Protein AF-A0A7W7EJL2-F1 (afdb_monomer)

Solvent-accessible surface area (backbone atoms only — not comparable to full-atom values): 3100 Å² total; per-residue (Å²): 116,78,68,53,79,72,41,94,75,59,70,97,74,8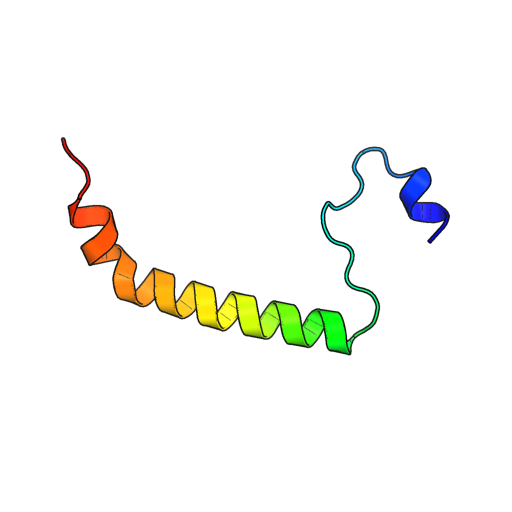0,72,74,57,70,65,49,46,50,55,50,52,50,53,52,49,55,52,48,53,52,48,67,74,42,41,69,68,58,60,67,68,64,82,130

pLDDT: mean 87.8, std 11.24, range [60.31, 97.94]

Sequence (48 aa):
MLQLIVLENPPTHLLLGRDAISLVREKLGLLKGEFDAWEQVSASTDFE

Radius of gyration: 17.09 Å; Cα contacts (8 Å, |Δi|>4): 5; chains: 1; bounding box: 41×15×41 Å

Organism: NCBI:txid29450

Foldseek 3Di:
DVVQVVDPDHDPDDQDDPVSVVVVVVVVVVVVVVCVVCVVVVCVPDDD

Mean predicted aligned error: 6.43 Å

Secondary structure (DSSP, 8-state):
-GGGGG-SS--SS---SHHHHHHHHHHHHHHHHHHHHHHHHHHTT---

Structure (mmCIF, N/CA/C/O backbone):
data_AF-A0A7W7EJL2-F1
#
_entry.id   AF-A0A7W7EJL2-F1
#
loop_
_atom_site.group_PDB
_atom_site.id
_atom_site.type_symbol
_atom_site.label_atom_id
_atom_site.label_alt_id
_atom_site.label_comp_id
_atom_site.label_asym_id
_atom_site.label_entity_id
_atom_site.label_seq_id
_atom_site.pdbx_PDB_ins_code
_atom_site.Cartn_x
_atom_site.Cartn_y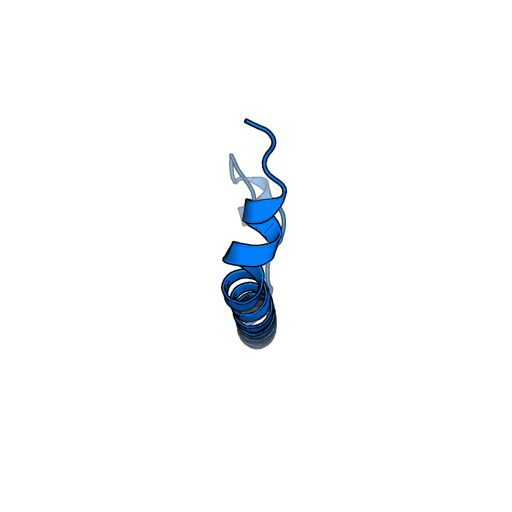
_atom_site.Cartn_z
_atom_site.occupancy
_atom_site.B_iso_or_equiv
_atom_site.auth_seq_id
_atom_site.auth_comp_id
_atom_site.auth_asym_id
_atom_site.auth_atom_id
_atom_site.pdbx_PDB_model_num
ATOM 1 N N . MET A 1 1 ? 9.593 -2.219 -21.945 1.00 60.31 1 MET A N 1
ATOM 2 C CA . MET A 1 1 ? 8.809 -0.962 -21.886 1.00 60.31 1 MET A CA 1
ATOM 3 C C . MET A 1 1 ? 7.932 -0.734 -23.114 1.00 60.31 1 MET A C 1
ATOM 5 O O . MET A 1 1 ? 6.770 -0.430 -22.914 1.00 60.31 1 MET A O 1
ATOM 9 N N . LEU A 1 2 ? 8.411 -0.939 -24.350 1.00 61.34 2 LEU A N 1
ATOM 10 C CA . LEU A 1 2 ? 7.594 -0.777 -25.574 1.00 61.34 2 LEU A CA 1
ATOM 11 C C . LEU A 1 2 ? 6.299 -1.617 -25.612 1.00 61.34 2 LEU A C 1
ATOM 13 O O . LEU A 1 2 ? 5.325 -1.198 -26.217 1.00 61.34 2 LEU A O 1
ATOM 17 N N . GLN A 1 3 ? 6.252 -2.754 -24.910 1.00 65.12 3 GLN A N 1
ATOM 18 C CA . GLN A 1 3 ? 5.051 -3.596 -24.812 1.00 65.12 3 GLN A CA 1
ATOM 19 C C . GLN A 1 3 ? 3.894 -2.952 -24.025 1.00 65.12 3 GLN A C 1
ATOM 21 O O . GLN A 1 3 ? 2.750 -3.314 -24.258 1.00 65.12 3 GLN A O 1
ATOM 26 N N . LEU A 1 4 ? 4.157 -1.985 -23.131 1.00 62.88 4 LEU A N 1
ATOM 27 C CA . LEU A 1 4 ? 3.093 -1.304 -22.376 1.00 62.88 4 LEU A CA 1
ATOM 28 C C . LEU A 1 4 ? 2.265 -0.353 -23.232 1.00 62.88 4 LEU A C 1
ATOM 30 O O . LEU A 1 4 ? 1.099 -0.136 -22.937 1.00 62.88 4 LEU A O 1
ATOM 34 N N . ILE A 1 5 ? 2.866 0.191 -24.289 1.00 68.12 5 ILE A N 1
ATOM 35 C CA . ILE A 1 5 ? 2.210 1.127 -25.209 1.00 68.12 5 ILE A CA 1
ATOM 36 C C . ILE A 1 5 ? 1.126 0.409 -26.033 1.00 68.12 5 ILE A C 1
ATOM 38 O O . ILE A 1 5 ? 0.219 1.049 -26.548 1.00 68.12 5 ILE A O 1
ATOM 42 N N . VAL A 1 6 ? 1.204 -0.923 -26.129 1.00 77.62 6 VAL A N 1
ATOM 43 C CA . VAL A 1 6 ? 0.274 -1.770 -26.894 1.00 77.62 6 VAL A CA 1
ATOM 44 C C . VAL A 1 6 ? -0.784 -2.424 -25.988 1.00 77.62 6 VAL A C 1
ATOM 46 O O . VAL A 1 6 ? -1.651 -3.141 -26.474 1.00 77.62 6 VAL A O 1
ATOM 49 N N . LEU A 1 7 ? -0.738 -2.205 -24.667 1.00 79.19 7 LEU A N 1
ATOM 50 C CA . LEU A 1 7 ? -1.751 -2.742 -23.757 1.00 79.19 7 LEU A CA 1
ATOM 51 C C . LEU A 1 7 ? -3.023 -1.901 -23.847 1.00 79.19 7 LEU A C 1
ATOM 53 O O . LEU A 1 7 ? -2.982 -0.698 -23.616 1.00 79.19 7 LEU A O 1
ATOM 57 N N . GLU A 1 8 ? -4.158 -2.550 -24.108 1.00 81.56 8 GLU A N 1
ATOM 58 C CA . GLU A 1 8 ? -5.472 -1.891 -24.117 1.00 81.56 8 GLU A CA 1
ATOM 59 C C . GLU A 1 8 ? -5.816 -1.257 -22.761 1.00 81.56 8 GLU A C 1
ATOM 61 O O . GLU A 1 8 ? -6.506 -0.246 -22.713 1.00 81.56 8 GLU A O 1
ATOM 66 N N . ASN A 1 9 ? -5.289 -1.815 -21.666 1.00 82.44 9 ASN A N 1
ATOM 67 C CA . ASN A 1 9 ? -5.430 -1.280 -20.314 1.00 82.44 9 ASN A CA 1
ATOM 68 C C . ASN A 1 9 ? -4.076 -1.322 -19.591 1.00 82.44 9 ASN A C 1
ATOM 70 O O . ASN A 1 9 ? -3.770 -2.304 -18.905 1.00 82.44 9 ASN A O 1
ATOM 74 N N . PRO A 1 10 ? -3.220 -0.301 -19.765 1.00 82.56 10 PRO A N 1
ATOM 75 C CA . PRO A 1 10 ? -1.944 -0.260 -19.074 1.00 82.56 10 PRO A CA 1
ATOM 76 C C . PRO A 1 10 ? -2.155 -0.022 -17.566 1.00 82.56 10 PRO A C 1
ATOM 78 O O . PRO A 1 10 ? -3.077 0.694 -17.170 1.00 82.56 10 PRO A O 1
ATOM 81 N N . PRO A 1 11 ? -1.296 -0.588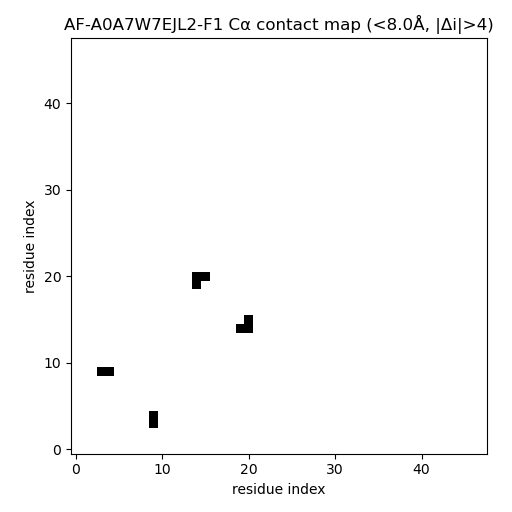 -16.701 1.00 84.75 11 PRO A N 1
ATOM 82 C CA . PRO A 1 11 ? -1.361 -0.336 -15.269 1.00 84.75 11 PRO A CA 1
ATOM 83 C C . PRO A 1 11 ? -1.024 1.128 -14.961 1.00 84.75 11 PRO A C 1
ATOM 85 O O . PRO A 1 11 ? -0.030 1.656 -15.460 1.00 84.75 11 PRO A O 1
ATOM 88 N N . THR A 1 12 ? -1.792 1.757 -14.067 1.00 86.69 12 THR A N 1
ATOM 89 C CA . THR A 1 12 ? -1.534 3.129 -13.586 1.00 86.69 12 THR A CA 1
ATOM 90 C C . THR A 1 12 ? -0.155 3.267 -12.932 1.00 86.69 12 THR A C 1
ATOM 92 O O . THR A 1 12 ? 0.501 4.299 -13.057 1.00 86.69 12 THR A O 1
ATOM 95 N N . HIS A 1 13 ? 0.313 2.209 -12.260 1.00 87.31 13 HIS A N 1
ATOM 96 C CA . HIS A 1 13 ? 1.637 2.146 -11.647 1.00 8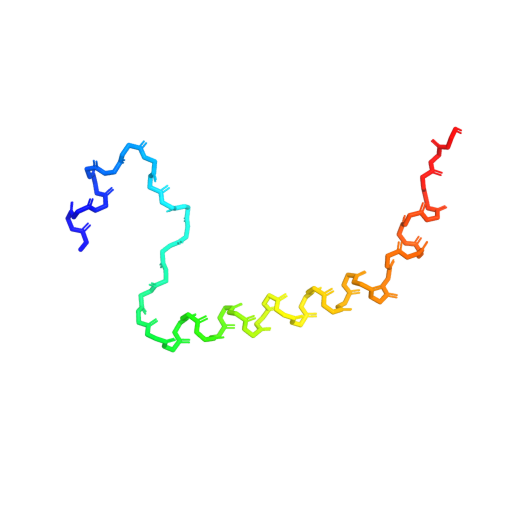7.31 13 HIS A CA 1
ATOM 97 C C . HIS A 1 13 ? 2.356 0.865 -12.067 1.00 87.31 13 HIS A C 1
ATOM 99 O O . HIS A 1 13 ? 1.911 -0.241 -11.763 1.00 87.31 13 HIS A O 1
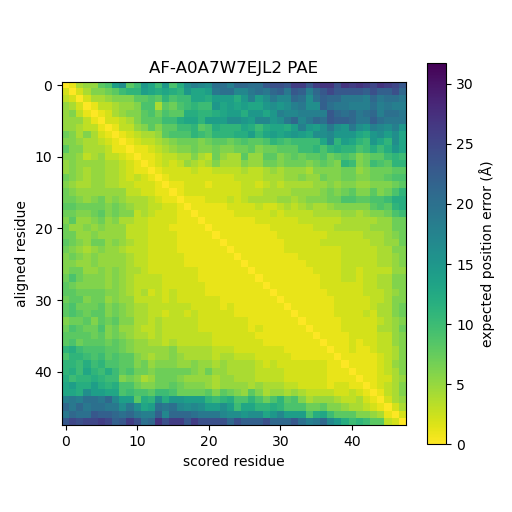ATOM 105 N N . LEU A 1 14 ? 3.494 1.018 -12.744 1.00 90.12 14 LEU A N 1
ATOM 106 C CA . LEU A 1 14 ? 4.358 -0.090 -13.130 1.00 90.12 14 LEU A CA 1
ATOM 107 C C . LEU A 1 14 ? 5.593 -0.130 -12.231 1.00 90.12 14 LEU A C 1
ATOM 109 O O . LEU A 1 14 ? 6.426 0.773 -12.264 1.00 90.12 14 LEU A O 1
ATOM 113 N N . LEU A 1 15 ? 5.733 -1.210 -11.468 1.00 90.88 15 LEU A N 1
ATOM 114 C CA . LEU A 1 15 ? 6.906 -1.437 -10.630 1.00 90.88 15 LEU A CA 1
ATOM 115 C C . LEU A 1 15 ? 8.002 -2.108 -11.454 1.00 90.88 1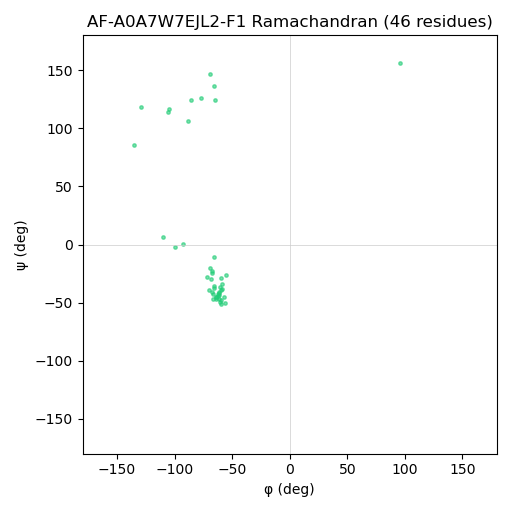5 LEU A C 1
ATOM 117 O O . LEU A 1 15 ? 7.791 -3.164 -12.051 1.00 90.88 15 LEU A O 1
ATOM 121 N N . LEU A 1 16 ? 9.176 -1.483 -11.487 1.00 92.00 16 LEU A N 1
ATOM 122 C CA . LEU A 1 16 ? 10.325 -1.964 -12.244 1.00 92.00 16 LEU A CA 1
ATOM 123 C C . LEU A 1 16 ? 11.362 -2.548 -11.287 1.00 92.00 16 LEU A C 1
ATOM 125 O O . LEU A 1 16 ? 11.969 -1.832 -10.498 1.00 92.00 16 LEU A O 1
ATOM 129 N N . GLY A 1 17 ? 11.571 -3.860 -11.387 1.00 93.12 17 GLY A N 1
ATOM 130 C CA . GLY A 1 17 ? 12.511 -4.596 -10.545 1.00 93.12 17 GLY A CA 1
ATOM 131 C C . GLY A 1 17 ? 11.855 -5.261 -9.334 1.00 93.12 17 GLY A C 1
ATOM 132 O O . GLY A 1 17 ? 10.785 -4.868 -8.871 1.00 93.12 17 GLY A O 1
ATOM 133 N N . ARG A 1 18 ? 12.508 -6.316 -8.833 1.00 92.75 18 ARG A N 1
ATOM 134 C CA . ARG A 1 18 ? 12.005 -7.126 -7.710 1.00 92.75 18 ARG A CA 1
ATOM 135 C C . ARG A 1 18 ? 11.949 -6.330 -6.408 1.00 92.75 18 ARG A C 1
ATOM 137 O O . ARG A 1 18 ? 10.970 -6.450 -5.684 1.00 92.75 18 ARG A O 1
ATOM 144 N N . ASP A 1 19 ? 12.926 -5.463 -6.173 1.00 93.94 19 ASP A N 1
ATOM 145 C CA . ASP A 1 19 ? 12.998 -4.661 -4.949 1.00 93.94 19 ASP A CA 1
ATOM 146 C C . ASP A 1 19 ? 11.843 -3.658 -4.872 1.00 93.94 19 ASP A C 1
ATOM 148 O O . ASP A 1 19 ? 11.178 -3.555 -3.846 1.00 93.94 19 ASP A O 1
ATOM 152 N N . ALA A 1 20 ? 11.520 -2.995 -5.989 1.00 93.81 20 ALA A N 1
ATOM 153 C CA . ALA A 1 20 ? 10.370 -2.096 -6.071 1.00 93.81 20 ALA A CA 1
ATOM 154 C C . ALA A 1 20 ? 9.047 -2.826 -5.777 1.00 93.81 20 ALA A C 1
ATOM 156 O O . ALA A 1 20 ? 8.182 -2.289 -5.087 1.00 93.81 20 ALA A O 1
ATOM 157 N N . ILE A 1 21 ? 8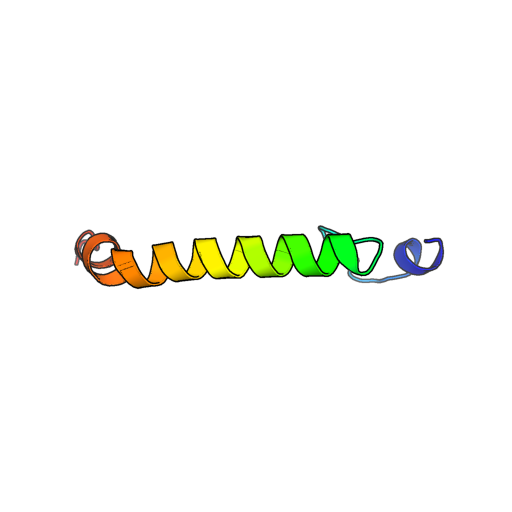.900 -4.065 -6.260 1.00 94.94 21 ILE A N 1
ATOM 158 C CA . ILE A 1 21 ? 7.732 -4.905 -5.963 1.00 94.94 21 ILE A CA 1
ATOM 159 C C . ILE A 1 21 ? 7.667 -5.236 -4.469 1.00 94.94 21 ILE A C 1
ATOM 161 O O . ILE A 1 21 ? 6.600 -5.098 -3.871 1.00 94.94 21 ILE A O 1
ATOM 165 N N . SER A 1 22 ? 8.780 -5.656 -3.866 1.00 96.25 22 SER A N 1
ATOM 166 C CA . SER A 1 22 ? 8.839 -6.002 -2.442 1.00 96.25 22 SER A CA 1
ATOM 167 C C . SER A 1 22 ? 8.501 -4.809 -1.547 1.00 96.25 22 SER A C 1
ATOM 169 O O . SER A 1 22 ? 7.640 -4.935 -0.680 1.00 96.25 22 SER A O 1
ATOM 171 N N . LEU A 1 23 ? 9.085 -3.638 -1.816 1.00 95.94 23 LEU A N 1
ATOM 172 C CA . LEU A 1 23 ? 8.852 -2.416 -1.037 1.00 95.94 23 LEU A CA 1
ATOM 173 C C . LEU A 1 23 ? 7.391 -1.960 -1.085 1.00 95.94 23 LEU A C 1
ATOM 175 O O . LEU A 1 23 ? 6.812 -1.576 -0.070 1.00 95.94 23 LEU A O 1
ATOM 179 N N . VAL A 1 24 ? 6.763 -2.013 -2.263 1.00 96.00 24 VAL A N 1
ATOM 180 C CA . VAL A 1 24 ? 5.351 -1.632 -2.389 1.00 96.00 24 VAL A CA 1
ATOM 181 C C . VAL A 1 24 ? 4.445 -2.649 -1.705 1.00 96.00 24 VAL A C 1
ATOM 183 O O . VAL A 1 24 ? 3.483 -2.251 -1.052 1.00 96.00 24 VAL A O 1
ATOM 186 N N . ARG A 1 25 ? 4.748 -3.949 -1.802 1.00 96.06 25 ARG A N 1
ATOM 187 C CA . ARG A 1 25 ? 3.981 -4.987 -1.094 1.00 96.06 25 ARG A CA 1
ATOM 188 C C . ARG A 1 25 ? 4.051 -4.813 0.416 1.00 96.06 25 ARG A C 1
ATOM 190 O O . ARG A 1 25 ? 3.017 -4.909 1.067 1.00 96.06 25 ARG A O 1
ATOM 197 N N . GLU A 1 26 ? 5.234 -4.531 0.948 1.00 97.62 26 GLU A N 1
ATOM 198 C CA . GLU A 1 26 ? 5.422 -4.248 2.370 1.00 97.62 26 GLU A CA 1
ATOM 199 C C . GLU A 1 26 ? 4.599 -3.030 2.800 1.00 97.62 26 GLU A C 1
ATOM 201 O O . GLU A 1 26 ? 3.782 -3.130 3.714 1.00 97.62 26 GLU A O 1
ATOM 206 N N . LYS A 1 27 ? 4.716 -1.912 2.072 1.00 96.94 27 LYS A N 1
ATOM 207 C CA . LYS A 1 27 ? 3.948 -0.692 2.354 1.00 96.94 27 LYS A CA 1
ATOM 208 C C . LYS A 1 27 ? 2.437 -0.933 2.340 1.00 96.94 27 LYS A C 1
ATOM 210 O O . LYS A 1 27 ? 1.735 -0.448 3.222 1.00 96.94 27 LYS A O 1
ATOM 215 N N . LEU A 1 28 ? 1.929 -1.662 1.344 1.00 97.62 28 LEU A N 1
ATOM 216 C CA . LEU A 1 28 ? 0.505 -1.992 1.259 1.00 97.62 28 LEU A CA 1
ATOM 217 C C . LEU A 1 28 ? 0.060 -2.905 2.407 1.00 97.62 28 LEU A C 1
ATOM 219 O O . LEU A 1 28 ? -1.056 -2.752 2.892 1.00 97.62 28 LEU A O 1
ATOM 223 N N . GLY A 1 29 ? 0.917 -3.828 2.847 1.00 97.94 29 GLY A N 1
ATOM 224 C CA . GLY A 1 29 ? 0.647 -4.689 3.996 1.00 97.94 29 GLY A CA 1
ATOM 225 C C . GLY A 1 29 ? 0.529 -3.902 5.300 1.00 97.94 29 GLY A C 1
ATOM 226 O O . GLY A 1 29 ? -0.428 -4.105 6.041 1.00 97.94 29 GLY A O 1
ATOM 227 N N . LEU A 1 30 ? 1.451 -2.967 5.540 1.00 97.81 30 LEU A N 1
ATOM 228 C CA . LEU A 1 30 ? 1.399 -2.071 6.700 1.00 97.81 30 LEU A CA 1
ATOM 229 C C . LEU A 1 30 ? 0.126 -1.221 6.687 1.00 97.81 30 LEU A C 1
ATOM 231 O O . LEU A 1 30 ? -0.615 -1.211 7.665 1.00 97.81 30 LEU A O 1
ATOM 235 N N . LEU A 1 31 ? -0.165 -0.584 5.551 1.00 97.75 31 LEU A N 1
ATOM 236 C CA . LEU A 1 31 ? -1.347 0.261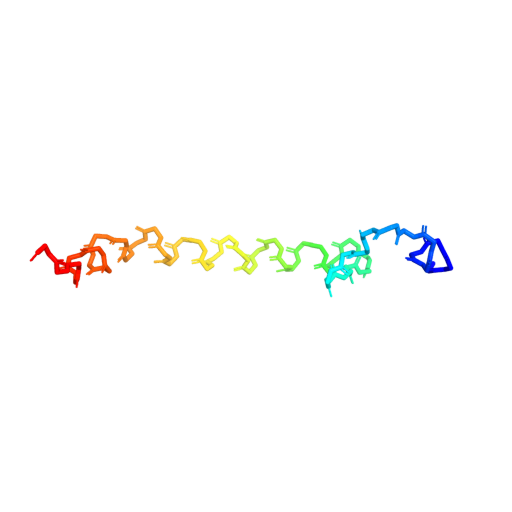 5.393 1.00 97.75 31 LEU A CA 1
ATOM 237 C C . LEU A 1 31 ? -2.647 -0.530 5.587 1.00 97.75 31 LEU A C 1
ATOM 239 O O . LEU A 1 31 ? -3.572 -0.058 6.239 1.00 97.75 31 LEU A O 1
ATOM 243 N N . LYS A 1 32 ? -2.712 -1.754 5.052 1.00 97.25 32 LYS A N 1
ATOM 244 C CA . LYS A 1 32 ? -3.854 -2.638 5.278 1.00 97.25 32 LYS A CA 1
ATOM 245 C C . LYS A 1 32 ? -4.007 -2.979 6.761 1.00 97.25 32 LYS A C 1
ATOM 247 O O . LYS A 1 32 ? -5.117 -2.923 7.267 1.00 97.25 32 LYS A O 1
ATOM 252 N N . GLY A 1 33 ? -2.912 -3.295 7.451 1.00 97.62 33 GLY A N 1
ATOM 253 C CA . GLY A 1 33 ? -2.947 -3.567 8.887 1.00 97.62 33 GLY A CA 1
ATOM 254 C C . GLY A 1 33 ? -3.480 -2.382 9.697 1.00 97.62 33 GLY A C 1
ATOM 255 O O . GLY A 1 33 ? -4.248 -2.581 10.634 1.00 97.62 33 GLY A O 1
ATOM 256 N N . GLU A 1 34 ? -3.128 -1.154 9.310 1.00 97.31 34 GLU A N 1
ATOM 257 C CA . GLU A 1 34 ? -3.707 0.055 9.904 1.00 97.31 34 GLU A CA 1
ATOM 258 C C . GLU A 1 34 ? -5.211 0.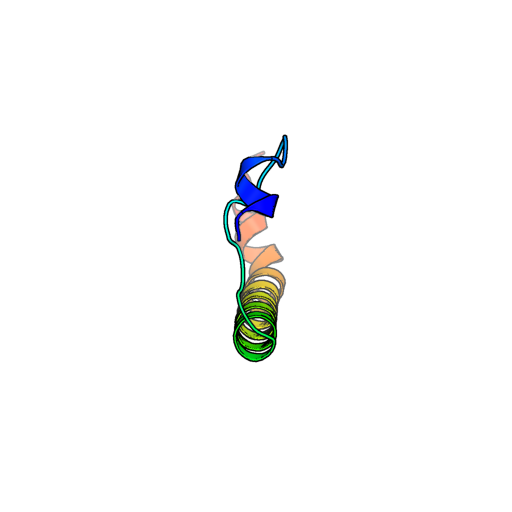157 9.630 1.00 97.31 34 GLU A C 1
ATOM 260 O O . GLU A 1 34 ? -5.977 0.415 10.555 1.00 97.31 34 GLU A O 1
ATOM 265 N N . PHE A 1 35 ? -5.658 -0.086 8.396 1.00 96.25 35 PHE A N 1
ATOM 266 C CA . PHE A 1 35 ? -7.087 -0.074 8.070 1.00 96.25 35 PHE A CA 1
ATOM 267 C C . PHE A 1 35 ? -7.868 -1.110 8.876 1.00 96.25 35 PHE A C 1
ATOM 269 O O . PHE A 1 35 ? -8.871 -0.758 9.492 1.00 96.25 35 PHE A O 1
ATOM 276 N N . ASP A 1 36 ? -7.375 -2.347 8.936 1.00 96.19 36 ASP A N 1
ATOM 277 C CA . ASP A 1 36 ? -8.008 -3.438 9.679 1.00 96.19 36 ASP A CA 1
ATOM 278 C C . ASP A 1 36 ? -8.093 -3.096 11.186 1.00 96.19 36 ASP A C 1
ATOM 280 O O . ASP A 1 36 ? -9.094 -3.381 11.843 1.00 96.19 36 ASP A O 1
ATOM 284 N N . ALA A 1 37 ? -7.079 -2.423 11.744 1.00 97.06 37 ALA A N 1
ATOM 285 C CA . ALA A 1 37 ? -7.074 -1.999 13.147 1.00 97.06 37 ALA A CA 1
ATOM 286 C C . ALA A 1 37 ? -8.108 -0.902 13.463 1.00 97.06 37 ALA A C 1
ATOM 288 O O . ALA A 1 37 ? -8.598 -0.827 14.592 1.00 97.06 37 ALA A O 1
ATOM 289 N N . TRP A 1 38 ? -8.438 -0.053 12.486 1.00 95.62 38 TRP A N 1
ATOM 290 C CA . TRP A 1 38 ? -9.331 1.099 12.658 1.00 95.62 38 TRP A CA 1
ATOM 291 C C . TRP A 1 38 ? -10.689 0.942 11.961 1.00 95.62 38 TRP A C 1
ATOM 293 O O . TRP A 1 38 ? -11.486 1.884 11.965 1.00 95.62 38 TRP A O 1
ATOM 303 N N . GLU A 1 39 ? -10.986 -0.234 11.405 1.00 94.12 39 GLU A N 1
ATOM 304 C CA . GLU A 1 39 ? -12.213 -0.509 10.651 1.00 94.12 39 GLU A CA 1
ATOM 305 C C . GLU A 1 39 ? -13.467 -0.208 11.479 1.00 94.12 39 GLU A C 1
ATOM 307 O O . GLU A 1 39 ? -14.319 0.560 11.042 1.00 94.12 39 GLU A O 1
ATOM 312 N N . GLN A 1 40 ? -13.553 -0.726 12.710 1.00 90.31 40 GLN A N 1
ATOM 313 C CA . GLN A 1 40 ? -14.724 -0.522 13.573 1.00 90.31 40 GLN A CA 1
ATOM 314 C C . GLN A 1 40 ? -14.971 0.952 13.904 1.00 90.31 40 GLN A C 1
ATOM 316 O O . GLN A 1 40 ? -16.111 1.408 13.893 1.00 90.31 40 GLN A O 1
ATOM 321 N N . VAL A 1 41 ? -13.908 1.708 14.190 1.00 92.81 41 VAL A N 1
ATOM 322 C CA . VAL A 1 41 ? -14.015 3.145 14.482 1.00 92.81 41 VAL A CA 1
ATOM 323 C C . VAL A 1 41 ? -14.440 3.899 13.227 1.00 92.81 41 VAL A C 1
ATOM 325 O O . VAL A 1 41 ? -15.300 4.772 13.298 1.00 92.81 41 VAL A O 1
ATOM 328 N N . SER A 1 42 ? -13.889 3.532 12.073 1.00 90.56 42 SER A N 1
ATOM 329 C CA . SER A 1 42 ? -14.209 4.172 10.797 1.00 90.56 42 SER A CA 1
ATOM 330 C C . SER A 1 42 ? -15.665 3.909 10.388 1.00 90.56 42 SER A C 1
ATOM 332 O O . SER A 1 42 ? -16.391 4.853 10.089 1.00 90.56 42 SER A O 1
ATOM 334 N N . ALA A 1 43 ? -16.124 2.657 10.480 1.00 90.94 43 ALA A N 1
ATOM 335 C CA . ALA A 1 43 ? -17.503 2.254 10.196 1.00 90.94 43 ALA A CA 1
ATOM 336 C C . ALA A 1 43 ? -18.518 2.817 11.207 1.00 90.94 43 ALA A C 1
ATOM 338 O O . ALA A 1 43 ? -19.681 3.013 10.877 1.00 90.94 43 ALA A O 1
ATOM 339 N N . SER A 1 44 ? -18.095 3.143 12.436 1.00 87.25 44 SER A N 1
ATOM 340 C CA . SER A 1 44 ? -18.982 3.767 13.435 1.00 87.25 44 SER A CA 1
ATOM 341 C C . SER A 1 44 ? -19.453 5.180 13.063 1.00 87.25 44 SER A C 1
ATOM 343 O O . SER A 1 44 ? -20.327 5.727 13.732 1.00 87.25 44 SER A O 1
ATOM 345 N N . THR A 1 45 ? -18.867 5.776 12.020 1.00 85.50 45 THR A N 1
ATOM 346 C CA . THR A 1 45 ? -19.257 7.092 11.494 1.00 85.50 45 THR A CA 1
ATOM 347 C C . THR A 1 45 ? -20.279 7.019 10.363 1.00 85.50 45 THR A C 1
ATOM 349 O O . THR A 1 45 ? -20.683 8.066 9.853 1.00 85.50 45 THR A O 1
ATOM 352 N N . ASP A 1 46 ? -20.716 5.815 9.986 1.00 84.25 46 ASP A N 1
ATOM 353 C CA . ASP A 1 46 ? -21.813 5.656 9.041 1.00 84.25 46 ASP A CA 1
ATOM 354 C C . ASP A 1 46 ? -23.104 6.203 9.667 1.00 84.25 46 ASP A C 1
ATOM 356 O O . ASP A 1 46 ? -23.512 5.830 10.768 1.00 84.25 46 ASP A O 1
ATOM 360 N N . PHE A 1 47 ? -23.730 7.143 8.962 1.00 67.94 47 PHE A N 1
ATOM 361 C CA . PHE A 1 47 ? -25.037 7.677 9.314 1.00 67.94 47 PHE A CA 1
ATOM 362 C C . PHE A 1 47 ? -26.094 6.783 8.649 1.00 67.94 47 PHE A C 1
ATOM 364 O O . PHE A 1 47 ? -26.240 6.840 7.428 1.00 67.94 47 PHE A O 1
ATOM 371 N N . GLU A 1 48 ? -26.796 5.948 9.423 1.00 61.91 48 GLU A N 1
ATOM 372 C CA . GLU A 1 48 ? -28.109 5.414 9.003 1.00 61.91 48 GLU A CA 1
ATOM 373 C C . GLU A 1 48 ? -29.158 6.533 8.915 1.00 61.91 48 GLU A C 1
ATOM 375 O O . GLU A 1 48 ? -29.147 7.443 9.782 1.00 61.91 48 GLU A O 1
#